Protein AF-G1UWC2-F1 (afdb_monomer)

Foldseek 3Di:
DQQAWEWEFDDAAPVQWTWIATPVLFIKIFPDHADPVGQVPDDPVVVVVRLQRIAGFPRDRNGDGDGGDDCVSYDYDD

Secondary structure (DSSP, 8-state):
--PPEEEEEEEE-TTSEEEEEETTS-EEEEEEEPPTT-STTS-HHHHHHHHTTEEEESSSTTPPEEEE--GGGEEEE-

Nearest PDB structures (foldseek):
  6gmh-assembly1_W  TM=4.322E-01  e=4.320E+00  Homo sapiens

Sequence (78 aa):
MSEKITIRFAGVDDWSRVVFKGDNGRFYKTIDLAPDCGFDNLSAEEKQELLKSLHSCDGRFDGEPCSPCNLECFILAE

Structure (mmCIF, N/CA/C/O backbone):
data_AF-G1UWC2-F1
#
_entry.id   AF-G1UWC2-F1
#
loop_
_atom_site.group_PDB
_atom_site.id
_atom_site.type_symbol
_atom_site.label_atom_id
_atom_site.label_alt_id
_atom_site.label_comp_id
_atom_site.label_asym_id
_atom_site.label_entity_id
_atom_site.label_seq_id
_atom_site.pdbx_PDB_ins_code
_atom_site.Cartn_x
_atom_site.Cartn_y
_atom_site.Cartn_z
_atom_site.occupancy
_ato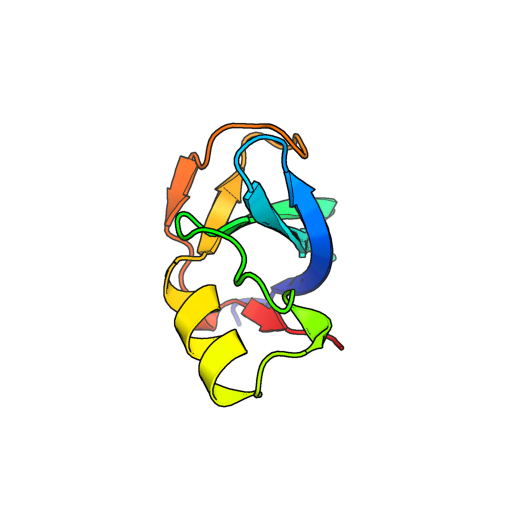m_site.B_iso_or_equiv
_atom_site.auth_seq_id
_atom_site.auth_comp_id
_atom_site.auth_asym_id
_atom_site.auth_atom_id
_atom_site.pdbx_PDB_model_num
ATOM 1 N N . MET A 1 1 ? -22.941 4.518 7.379 1.00 46.50 1 MET A N 1
ATOM 2 C CA . MET A 1 1 ? -21.604 4.130 7.866 1.00 46.50 1 MET A CA 1
ATOM 3 C C . MET A 1 1 ? -20.741 4.015 6.632 1.00 46.50 1 MET A C 1
ATOM 5 O O . MET A 1 1 ? -21.135 3.279 5.741 1.00 46.50 1 MET A O 1
ATOM 9 N N . SER A 1 2 ? -19.681 4.809 6.506 1.00 58.62 2 SER A N 1
ATOM 10 C CA . SER A 1 2 ? -18.769 4.674 5.368 1.00 58.62 2 SER A CA 1
ATOM 11 C C . SER A 1 2 ? -18.064 3.328 5.506 1.00 58.62 2 SER A C 1
ATOM 13 O O . SER A 1 2 ? -17.353 3.115 6.488 1.00 58.62 2 SER A O 1
ATOM 15 N N . GLU A 1 3 ? -18.333 2.396 4.596 1.00 77.62 3 GLU A N 1
ATOM 16 C CA . GLU A 1 3 ? -17.624 1.118 4.556 1.00 77.62 3 GLU A CA 1
ATOM 17 C C . GLU A 1 3 ? -16.139 1.407 4.320 1.00 77.62 3 GLU A C 1
ATOM 19 O O . GLU A 1 3 ? -15.774 2.101 3.369 1.00 77.62 3 GLU A O 1
ATOM 24 N N . LYS A 1 4 ? -15.289 0.954 5.244 1.00 88.38 4 LYS A N 1
ATOM 25 C CA . LYS A 1 4 ? -13.843 1.118 5.117 1.00 88.38 4 LYS A CA 1
ATOM 26 C C . LYS A 1 4 ? -13.316 0.137 4.075 1.00 88.38 4 LYS A C 1
ATOM 28 O O . LYS A 1 4 ? -13.7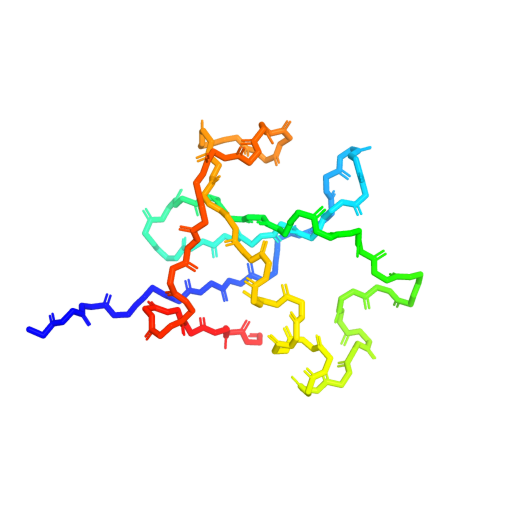08 -1.025 4.072 1.00 88.38 4 LYS A O 1
ATOM 33 N N . ILE A 1 5 ? -12.410 0.606 3.229 1.00 91.25 5 ILE A N 1
ATOM 34 C CA . ILE A 1 5 ? -11.771 -0.181 2.178 1.00 91.25 5 ILE A CA 1
ATOM 35 C C . ILE A 1 5 ? -10.536 -0.843 2.773 1.00 91.25 5 ILE A C 1
ATOM 37 O O . ILE A 1 5 ? -9.623 -0.170 3.255 1.00 91.25 5 ILE A O 1
ATOM 41 N N . THR A 1 6 ? -10.489 -2.165 2.721 1.00 92.88 6 THR A N 1
ATOM 42 C CA . THR A 1 6 ? -9.309 -2.915 3.132 1.00 92.88 6 THR A CA 1
ATOM 43 C C . THR A 1 6 ? -8.341 -2.980 1.963 1.00 92.88 6 THR A C 1
ATOM 45 O O . THR A 1 6 ? -8.687 -3.467 0.888 1.00 92.88 6 THR A O 1
ATOM 48 N N . ILE A 1 7 ? -7.124 -2.491 2.165 1.00 92.88 7 ILE A N 1
ATOM 49 C CA . ILE A 1 7 ? -6.059 -2.489 1.165 1.00 92.88 7 ILE A CA 1
ATOM 50 C C . ILE A 1 7 ? -4.943 -3.439 1.579 1.00 92.88 7 ILE A C 1
ATOM 52 O O . ILE A 1 7 ? -4.585 -3.521 2.750 1.00 92.88 7 ILE A O 1
ATOM 56 N N . ARG A 1 8 ? -4.390 -4.154 0.603 1.00 93.00 8 ARG A N 1
ATOM 57 C CA . ARG A 1 8 ? -3.251 -5.063 0.778 1.00 93.00 8 ARG A CA 1
ATOM 58 C C . ARG A 1 8 ? -2.123 -4.651 -0.136 1.00 93.00 8 ARG A C 1
ATOM 60 O O . ARG A 1 8 ? -2.388 -4.236 -1.265 1.00 93.00 8 ARG A O 1
ATOM 67 N N . PHE A 1 9 ? -0.891 -4.785 0.334 1.00 92.44 9 PHE A N 1
ATOM 68 C CA . PHE A 1 9 ? 0.274 -4.548 -0.506 1.00 92.44 9 PHE A CA 1
ATOM 69 C C . PHE A 1 9 ? 0.233 -5.480 -1.725 1.00 92.44 9 PHE A C 1
ATOM 71 O O . PHE A 1 9 ? 0.015 -6.685 -1.602 1.00 92.44 9 PHE A O 1
ATOM 78 N N . ALA A 1 10 ? 0.357 -4.894 -2.913 1.00 91.19 10 ALA A N 1
ATOM 79 C CA . ALA A 1 10 ? 0.301 -5.606 -4.185 1.00 91.19 10 ALA A CA 1
ATOM 80 C C . ALA A 1 10 ? 1.663 -5.640 -4.890 1.00 91.19 10 ALA A C 1
ATOM 82 O O . ALA A 1 10 ? 1.870 -6.489 -5.754 1.00 91.19 10 ALA A O 1
ATOM 83 N N . GLY A 1 11 ? 2.573 -4.731 -4.537 1.00 91.12 11 GLY A N 1
ATOM 84 C CA . GLY A 1 11 ? 3.899 -4.623 -5.130 1.00 91.12 11 GLY A CA 1
ATOM 85 C C . GLY A 1 11 ? 4.321 -3.171 -5.325 1.00 91.12 11 GLY A C 1
ATOM 86 O O . GLY A 1 11 ? 3.752 -2.254 -4.732 1.00 91.12 11 GLY A O 1
ATOM 87 N N . VAL A 1 12 ? 5.323 -2.970 -6.174 1.00 91.12 12 VAL A N 1
ATOM 88 C CA . VAL A 1 12 ? 5.863 -1.656 -6.529 1.00 91.12 12 VAL A CA 1
ATOM 89 C C . VAL A 1 12 ? 5.708 -1.462 -8.038 1.00 91.12 12 VAL A C 1
ATOM 91 O O . VAL A 1 12 ? 5.989 -2.401 -8.782 1.00 91.12 12 VAL A O 1
ATOM 94 N N . ASP A 1 13 ? 5.230 -0.295 -8.481 1.00 88.56 13 ASP A N 1
ATOM 95 C CA . ASP A 1 13 ? 5.104 0.023 -9.916 1.00 88.56 13 ASP A CA 1
ATOM 96 C C . ASP A 1 13 ? 6.424 0.496 -10.550 1.00 88.56 13 ASP A C 1
ATOM 98 O O . ASP A 1 13 ? 7.407 0.744 -9.849 1.00 88.56 13 ASP A O 1
ATOM 102 N N . ASP A 1 14 ? 6.446 0.632 -11.881 1.00 85.75 14 ASP A N 1
ATOM 103 C CA . ASP A 1 14 ? 7.615 1.058 -12.673 1.00 85.75 14 ASP A CA 1
ATOM 104 C C . ASP A 1 14 ? 8.225 2.416 -12.259 1.00 85.75 14 ASP A C 1
ATOM 106 O O . ASP A 1 14 ? 9.382 2.702 -12.575 1.00 85.75 14 ASP A O 1
ATOM 110 N N . TRP A 1 15 ? 7.491 3.267 -11.535 1.00 86.25 15 TRP A N 1
ATOM 111 C CA . TRP A 1 15 ? 8.012 4.516 -10.964 1.00 86.25 15 TRP A CA 1
ATOM 112 C C . TRP A 1 15 ? 8.489 4.370 -9.523 1.00 86.25 15 TRP A C 1
ATOM 114 O O . T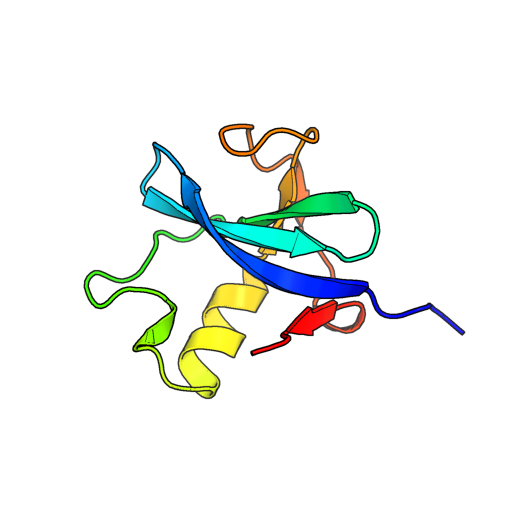RP A 1 15 ? 8.640 5.371 -8.821 1.00 86.25 15 TRP A O 1
ATOM 124 N N . SER A 1 16 ? 8.731 3.138 -9.079 1.00 87.62 16 SER A N 1
ATOM 125 C CA . SER A 1 16 ? 9.173 2.815 -7.728 1.00 87.62 16 SER A CA 1
ATOM 126 C C . SER A 1 16 ? 8.200 3.317 -6.661 1.00 87.62 16 SER A C 1
ATOM 128 O O . SER A 1 16 ? 8.636 3.835 -5.642 1.00 87.62 16 SER A O 1
ATOM 130 N N . ARG A 1 17 ? 6.883 3.201 -6.871 1.00 89.94 17 ARG A N 1
ATOM 131 C CA . ARG A 1 17 ? 5.853 3.579 -5.881 1.00 89.94 17 ARG A CA 1
ATOM 132 C C . ARG A 1 17 ? 5.136 2.358 -5.338 1.00 89.94 17 ARG A C 1
ATOM 134 O O . ARG A 1 17 ? 4.943 1.379 -6.052 1.00 89.94 17 ARG A O 1
ATOM 141 N N . VAL A 1 18 ? 4.709 2.423 -4.082 1.00 91.69 18 VAL A N 1
ATOM 142 C CA . VAL A 1 18 ? 4.016 1.311 -3.427 1.00 91.69 18 VAL A CA 1
ATOM 143 C C . VAL A 1 18 ? 2.580 1.242 -3.930 1.00 91.69 18 VAL A C 1
ATOM 145 O O . VAL A 1 18 ? 1.834 2.220 -3.847 1.00 91.69 18 VAL A O 1
ATOM 148 N N . VAL A 1 19 ? 2.186 0.071 -4.425 1.00 91.81 19 VAL A N 1
ATOM 149 C CA . VAL A 1 19 ? 0.843 -0.217 -4.924 1.00 91.81 19 VAL A CA 1
ATOM 150 C C . VAL A 1 19 ? 0.117 -1.129 -3.947 1.00 91.81 19 VAL A C 1
ATOM 152 O O . VAL A 1 19 ? 0.644 -2.133 -3.466 1.00 91.81 19 VAL A O 1
ATOM 155 N N . PHE A 1 20 ? -1.144 -0.803 -3.707 1.00 92.88 20 PHE A N 1
ATOM 156 C CA . PHE A 1 20 ? -2.072 -1.562 -2.898 1.00 92.88 20 PHE A CA 1
ATOM 157 C C . PHE A 1 20 ? -3.297 -1.969 -3.710 1.00 92.88 20 PHE A C 1
ATOM 159 O O . PHE A 1 20 ? -3.801 -1.213 -4.544 1.00 92.88 20 PHE A O 1
ATOM 166 N N . LYS A 1 21 ? -3.826 -3.155 -3.421 1.00 92.56 21 LYS A N 1
ATOM 167 C CA . LYS A 1 21 ? -5.090 -3.643 -3.967 1.00 92.56 21 LYS A CA 1
ATOM 168 C C . LYS A 1 21 ? -6.167 -3.582 -2.891 1.00 92.56 21 LYS A C 1
ATOM 170 O O . LYS A 1 21 ? -6.006 -4.177 -1.827 1.00 92.56 21 LYS A O 1
ATOM 175 N N . GLY A 1 22 ? -7.247 -2.865 -3.178 1.00 92.06 22 GLY A N 1
ATOM 176 C CA . GLY A 1 22 ? -8.435 -2.820 -2.335 1.00 92.06 22 GLY A CA 1
ATOM 177 C C . GLY A 1 22 ? -9.325 -4.048 -2.526 1.00 92.06 22 GLY A C 1
ATOM 178 O O . GLY A 1 22 ? -9.387 -4.617 -3.620 1.00 92.06 22 GLY A O 1
ATOM 179 N N . ASP A 1 23 ? -10.068 -4.429 -1.487 1.00 92.81 23 ASP A N 1
ATOM 180 C CA . ASP A 1 23 ? -11.094 -5.481 -1.571 1.00 92.81 23 ASP A CA 1
ATOM 181 C C . ASP A 1 23 ? -12.246 -5.110 -2.526 1.00 92.81 23 ASP A C 1
ATOM 183 O O . ASP A 1 23 ? -12.860 -5.980 -3.138 1.00 92.81 23 ASP A O 1
ATOM 187 N N . ASN A 1 24 ? -12.434 -3.811 -2.774 1.00 89.56 24 ASN A N 1
ATOM 188 C CA . ASN A 1 24 ? -13.346 -3.271 -3.782 1.00 89.56 24 ASN A CA 1
ATOM 189 C C . ASN A 1 24 ? -12.869 -3.456 -5.241 1.00 89.56 24 ASN A C 1
ATOM 191 O O . ASN A 1 24 ? -13.480 -2.917 -6.167 1.00 89.56 24 ASN A O 1
ATOM 195 N N . GLY A 1 25 ? -11.751 -4.157 -5.453 1.00 87.56 25 GLY A N 1
ATOM 196 C CA . GLY A 1 25 ? -11.182 -4.452 -6.767 1.00 87.56 25 GLY A CA 1
ATOM 197 C C . GLY A 1 25 ? -10.380 -3.313 -7.401 1.00 87.56 25 GLY A C 1
ATOM 198 O O . GLY A 1 25 ? -9.905 -3.476 -8.524 1.00 87.56 25 GLY A O 1
ATOM 199 N N . ARG A 1 26 ? -10.208 -2.175 -6.716 1.00 89.12 26 ARG A N 1
ATOM 200 C CA . ARG A 1 26 ? -9.430 -1.029 -7.213 1.00 89.12 26 ARG A CA 1
ATOM 201 C C . ARG A 1 26 ? -7.978 -1.080 -6.748 1.00 89.12 26 ARG A C 1
ATOM 203 O O . ARG A 1 26 ? -7.656 -1.692 -5.730 1.00 89.12 26 ARG A O 1
ATOM 210 N N . PHE A 1 27 ? -7.118 -0.385 -7.486 1.00 90.69 27 PHE A N 1
ATOM 211 C CA . PHE A 1 27 ? -5.730 -0.152 -7.103 1.00 90.69 27 PHE A CA 1
ATOM 212 C C . PHE A 1 27 ? -5.554 1.247 -6.519 1.00 90.69 27 PHE A C 1
ATOM 214 O O . PHE A 1 27 ? -6.156 2.221 -6.981 1.00 90.69 27 PHE A O 1
ATOM 221 N N . TYR A 1 28 ? -4.697 1.316 -5.513 1.00 91.12 28 TYR A N 1
ATOM 222 C CA . TYR A 1 28 ? -4.298 2.522 -4.809 1.00 91.12 28 TYR A CA 1
ATOM 223 C C . TYR A 1 28 ? -2.783 2.567 -4.787 1.00 91.12 28 TYR A C 1
ATOM 225 O O . TYR A 1 28 ? -2.145 1.521 -4.729 1.00 91.12 28 TYR A O 1
ATOM 233 N N . LYS A 1 29 ? -2.192 3.750 -4.839 1.00 91.56 29 LYS A N 1
ATOM 234 C CA . LYS A 1 29 ? -0.737 3.875 -4.840 1.00 91.56 29 LYS A CA 1
ATOM 235 C C . LYS A 1 29 ? -0.275 5.094 -4.083 1.00 91.56 29 LYS A C 1
ATOM 237 O O . LYS A 1 29 ? -1.020 6.062 -3.956 1.00 91.56 29 LYS A O 1
ATOM 242 N N . THR A 1 30 ? 0.943 5.046 -3.581 1.00 91.00 30 THR A N 1
ATOM 243 C CA . THR A 1 30 ? 1.565 6.206 -2.949 1.00 91.00 30 THR A CA 1
ATOM 244 C C . THR A 1 30 ? 2.122 7.136 -4.017 1.00 91.00 30 THR A C 1
ATOM 246 O O . THR A 1 30 ? 2.562 6.685 -5.072 1.00 91.00 30 THR A O 1
ATOM 249 N N . ILE A 1 31 ? 2.088 8.444 -3.770 1.00 88.50 31 ILE A N 1
ATOM 250 C CA . ILE A 1 31 ? 2.865 9.394 -4.583 1.00 88.50 31 ILE A CA 1
ATOM 251 C C . ILE A 1 31 ? 4.347 9.363 -4.206 1.00 88.50 31 ILE A C 1
ATOM 253 O O . ILE A 1 31 ? 5.201 9.542 -5.074 1.00 88.50 31 ILE A O 1
ATOM 257 N N . ASP A 1 32 ? 4.635 9.089 -2.933 1.00 88.81 32 ASP A N 1
ATOM 258 C CA . ASP A 1 32 ? 5.984 8.865 -2.437 1.00 88.81 32 ASP A CA 1
ATOM 259 C C . ASP A 1 32 ? 6.552 7.547 -2.953 1.00 88.81 32 ASP A C 1
ATOM 261 O O . ASP A 1 32 ? 5.831 6.561 -3.171 1.00 88.81 32 ASP A O 1
ATOM 265 N N . LEU A 1 33 ? 7.869 7.562 -3.140 1.00 87.56 33 LEU A N 1
ATOM 266 C CA . LEU A 1 33 ? 8.631 6.406 -3.579 1.00 87.56 33 LEU A CA 1
ATOM 267 C C . LEU A 1 33 ? 8.637 5.330 -2.492 1.00 87.56 33 LEU A C 1
ATOM 269 O O . LEU A 1 33 ? 8.626 5.612 -1.293 1.00 87.56 33 LEU A O 1
ATOM 273 N N . ALA A 1 34 ? 8.674 4.081 -2.938 1.00 85.44 34 ALA A N 1
ATOM 274 C CA . ALA A 1 34 ? 8.912 2.939 -2.091 1.00 85.44 34 ALA A CA 1
ATOM 275 C C . ALA A 1 34 ? 10.273 3.113 -1.395 1.00 85.44 34 ALA A C 1
ATOM 277 O O . ALA A 1 34 ? 11.249 3.497 -2.044 1.00 85.44 34 ALA A O 1
ATOM 278 N N . PRO A 1 35 ? 10.354 2.830 -0.088 1.00 83.62 35 PRO A N 1
ATOM 279 C CA . PRO A 1 35 ? 11.623 2.882 0.618 1.00 83.62 35 PRO A CA 1
ATOM 280 C C . PRO A 1 35 ? 12.582 1.832 0.059 1.00 83.62 35 PRO A C 1
ATOM 282 O O . PRO A 1 35 ? 12.146 0.742 -0.312 1.00 83.62 35 PRO A O 1
ATOM 285 N N . ASP A 1 36 ? 13.886 2.115 0.086 1.00 81.12 36 ASP A N 1
ATOM 286 C CA . ASP A 1 36 ? 14.938 1.178 -0.345 1.00 81.12 36 ASP A CA 1
ATOM 287 C C . ASP A 1 36 ? 14.855 -0.186 0.361 1.00 81.12 36 ASP A C 1
ATOM 289 O O . ASP A 1 36 ? 15.133 -1.224 -0.236 1.00 81.12 36 ASP A O 1
ATOM 293 N N . CYS A 1 37 ? 14.420 -0.207 1.625 1.00 82.19 37 CYS A N 1
ATOM 294 C CA . CYS A 1 37 ? 14.228 -1.446 2.382 1.00 82.19 37 CYS A CA 1
ATOM 295 C C . CYS A 1 37 ? 12.967 -2.236 1.975 1.00 82.19 37 CYS A C 1
ATOM 297 O O . CYS A 1 37 ? 12.804 -3.372 2.416 1.00 82.19 37 CYS A O 1
ATOM 299 N N . GLY A 1 38 ? 12.084 -1.674 1.146 1.00 83.56 38 GLY A N 1
ATOM 300 C CA . GLY A 1 38 ? 10.797 -2.255 0.761 1.00 83.56 38 GLY A CA 1
ATOM 301 C C . GLY A 1 38 ? 9.681 -2.016 1.784 1.00 83.56 38 GLY A C 1
ATOM 302 O O . GLY A 1 38 ? 9.932 -1.817 2.972 1.00 83.56 38 GLY A O 1
ATOM 303 N N . PHE A 1 39 ? 8.426 -2.045 1.319 1.00 85.69 39 PHE A N 1
ATOM 304 C CA . PHE A 1 39 ? 7.251 -1.756 2.152 1.00 85.69 39 PHE A CA 1
ATOM 305 C C . PHE A 1 39 ? 7.088 -2.737 3.323 1.00 85.69 39 PHE A C 1
ATOM 307 O O . PHE A 1 39 ? 6.776 -2.316 4.433 1.00 85.69 39 PHE A O 1
ATOM 314 N N . ASP A 1 40 ? 7.326 -4.032 3.106 1.00 84.19 40 ASP A N 1
ATOM 315 C CA . ASP A 1 40 ? 7.159 -5.062 4.140 1.00 84.19 40 ASP A CA 1
ATOM 316 C C . ASP A 1 40 ? 8.080 -4.869 5.350 1.00 84.19 40 ASP A C 1
ATOM 318 O O . ASP A 1 40 ? 7.652 -5.121 6.478 1.00 84.19 40 ASP A O 1
ATOM 322 N N . ASN A 1 41 ? 9.295 -4.354 5.128 1.00 86.31 41 ASN A N 1
ATOM 323 C CA . ASN A 1 41 ? 10.304 -4.132 6.169 1.00 86.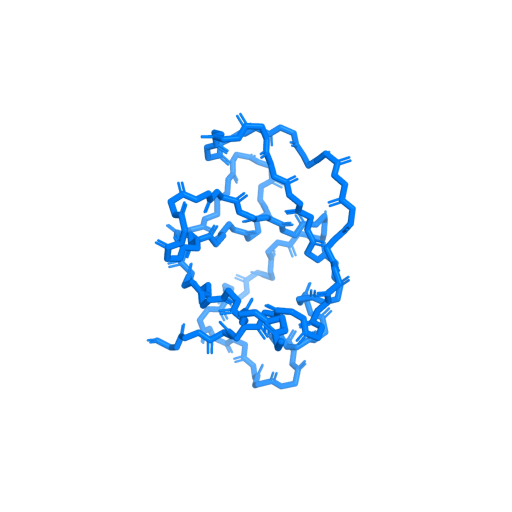31 41 ASN A CA 1
ATOM 324 C C . ASN A 1 41 ? 10.101 -2.833 6.965 1.00 86.31 41 ASN A C 1
ATOM 326 O O . ASN A 1 41 ? 10.852 -2.578 7.905 1.00 86.31 41 ASN A O 1
ATOM 330 N N . LEU A 1 42 ? 9.118 -2.009 6.598 1.00 86.62 42 LEU A N 1
ATOM 331 C CA . LEU A 1 42 ? 8.804 -0.782 7.321 1.00 86.62 42 LEU A CA 1
ATOM 332 C C . LEU A 1 42 ? 8.129 -1.059 8.665 1.00 86.62 42 LEU A C 1
ATOM 334 O O . LEU A 1 42 ? 7.294 -1.963 8.799 1.00 86.62 42 LEU A O 1
ATOM 338 N N . SER A 1 43 ? 8.407 -0.190 9.633 1.00 88.94 43 SER A N 1
ATOM 339 C CA . SER A 1 43 ? 7.680 -0.141 10.901 1.00 88.94 43 SER A CA 1
ATOM 340 C C . SER A 1 43 ? 6.218 0.260 10.675 1.00 88.94 43 SER A C 1
ATOM 342 O O . SER A 1 43 ? 5.885 0.918 9.688 1.00 88.94 43 SER A O 1
ATOM 344 N N . ALA A 1 44 ? 5.325 -0.079 11.609 1.00 86.62 44 ALA A N 1
ATOM 345 C CA . ALA A 1 44 ? 3.912 0.300 11.508 1.00 86.62 44 ALA A CA 1
ATOM 346 C C . ALA A 1 44 ? 3.723 1.821 11.343 1.00 86.62 44 ALA A C 1
ATOM 348 O O . ALA A 1 44 ? 2.894 2.253 10.548 1.00 86.62 44 ALA A O 1
ATOM 349 N N . GLU A 1 45 ? 4.529 2.625 12.038 1.00 88.38 45 GLU A N 1
ATOM 350 C CA . GLU A 1 45 ? 4.523 4.089 11.933 1.00 88.38 45 GLU A CA 1
ATOM 351 C C . GLU A 1 45 ? 4.937 4.568 10.534 1.00 88.38 45 GLU A C 1
ATOM 353 O O . GLU A 1 45 ? 4.248 5.386 9.934 1.00 88.38 45 GLU A O 1
ATOM 358 N N . GLU A 1 46 ? 6.000 4.000 9.962 1.00 88.81 46 GLU A N 1
ATOM 359 C CA . GLU A 1 46 ? 6.469 4.344 8.614 1.00 88.81 46 GLU A CA 1
ATOM 360 C C . GLU A 1 46 ? 5.454 3.940 7.537 1.00 88.81 46 GLU A C 1
ATOM 362 O O . GLU A 1 46 ? 5.207 4.697 6.597 1.00 88.81 46 GLU A O 1
ATOM 367 N N . LYS A 1 47 ? 4.802 2.778 7.698 1.00 89.12 47 LYS A N 1
ATOM 368 C CA . LYS A 1 47 ? 3.694 2.356 6.828 1.00 89.12 47 LYS A CA 1
ATOM 369 C C . LYS A 1 47 ? 2.543 3.363 6.891 1.00 89.12 47 LYS A C 1
ATOM 371 O O . LYS A 1 47 ? 1.991 3.709 5.850 1.00 89.12 47 LYS A O 1
ATOM 376 N N . GLN A 1 48 ? 2.190 3.856 8.081 1.00 88.44 48 GLN A N 1
ATOM 377 C CA . GLN A 1 48 ? 1.141 4.871 8.248 1.00 88.44 48 GLN A CA 1
ATOM 378 C C . GLN A 1 48 ? 1.525 6.217 7.624 1.00 88.44 48 GLN A C 1
ATOM 380 O O . GLN A 1 48 ? 0.688 6.820 6.954 1.00 88.44 48 GLN A O 1
ATOM 385 N N . GLU A 1 49 ? 2.772 6.670 7.784 1.00 89.25 49 GLU A N 1
ATOM 386 C CA . GLU A 1 49 ? 3.251 7.895 7.131 1.00 89.25 49 GLU A CA 1
ATOM 387 C C . GLU A 1 49 ? 3.171 7.778 5.607 1.00 89.25 49 GLU A C 1
ATOM 389 O O . GLU A 1 49 ? 2.629 8.668 4.955 1.00 89.25 49 GLU A O 1
ATOM 394 N N . LEU A 1 50 ? 3.614 6.652 5.039 1.00 88.75 50 LEU A N 1
ATOM 395 C CA . LEU A 1 50 ? 3.538 6.410 3.599 1.00 88.75 50 LEU A CA 1
ATOM 396 C C . LEU A 1 50 ? 2.082 6.424 3.099 1.00 88.75 50 LEU A C 1
ATOM 398 O O . LEU A 1 50 ? 1.768 7.012 2.064 1.00 88.75 50 LEU A O 1
ATOM 402 N N . LEU A 1 51 ? 1.165 5.821 3.860 1.00 89.25 51 LEU A N 1
ATOM 403 C CA . LEU A 1 51 ? -0.260 5.783 3.532 1.00 89.25 51 LEU A CA 1
ATOM 404 C C . LEU A 1 51 ? -0.937 7.165 3.547 1.00 89.25 51 LEU A C 1
ATOM 406 O O . LEU A 1 51 ? -1.992 7.316 2.930 1.00 89.25 51 LEU A O 1
ATOM 410 N N . LYS A 1 52 ? -0.351 8.199 4.169 1.00 89.75 52 LYS A N 1
ATOM 411 C CA . LYS A 1 52 ? -0.860 9.582 4.042 1.00 89.75 52 LYS A CA 1
ATOM 412 C C . LYS A 1 52 ? -0.783 10.099 2.607 1.00 89.75 52 LYS A C 1
ATOM 414 O O . LYS A 1 52 ? -1.588 10.937 2.210 1.00 89.75 52 LYS A O 1
ATOM 419 N N . SER A 1 53 ? 0.148 9.561 1.830 1.00 90.31 53 SER A N 1
ATOM 420 C CA . SER A 1 53 ? 0.360 9.880 0.422 1.00 90.31 53 SER A CA 1
ATOM 421 C C . SER A 1 53 ? -0.405 8.953 -0.526 1.00 90.31 53 SER A C 1
ATOM 423 O O . SER A 1 53 ? -0.135 8.926 -1.731 1.00 90.31 53 SER A O 1
ATOM 425 N N . LEU A 1 54 ? -1.373 8.185 -0.019 1.00 92.00 54 LEU A N 1
ATOM 426 C CA . LEU A 1 54 ? -2.175 7.261 -0.815 1.00 92.00 54 LEU A CA 1
ATOM 427 C C . LEU A 1 54 ? -3.109 8.010 -1.776 1.00 92.00 54 LEU A C 1
ATOM 429 O O . LEU A 1 54 ? -3.844 8.917 -1.393 1.00 92.00 54 LEU A O 1
ATOM 433 N N . HIS A 1 55 ? -3.109 7.589 -3.033 1.00 92.69 55 HIS A N 1
ATOM 434 C CA . HIS A 1 55 ? -3.935 8.116 -4.108 1.00 92.69 55 HIS A CA 1
ATOM 435 C C . HIS A 1 55 ? -4.667 6.980 -4.825 1.00 92.69 55 HIS A C 1
ATOM 437 O O . HIS A 1 55 ? -4.199 5.839 -4.887 1.00 92.69 55 HIS A O 1
ATOM 443 N N . SER A 1 56 ? -5.833 7.294 -5.385 1.00 88.88 56 SER A N 1
ATOM 444 C CA . SER A 1 56 ? -6.530 6.398 -6.305 1.00 88.88 56 SER A CA 1
ATOM 445 C C . SER A 1 56 ? -5.760 6.296 -7.619 1.00 88.88 56 SER A C 1
ATOM 447 O O . SER A 1 56 ? -5.061 7.228 -8.005 1.00 88.88 56 SER A O 1
ATOM 449 N N . CYS A 1 57 ? -5.897 5.174 -8.319 1.00 83.19 57 CYS A N 1
ATOM 450 C CA . CYS A 1 57 ? -5.352 4.991 -9.661 1.00 83.19 57 CYS A CA 1
ATOM 451 C C . CYS A 1 57 ? -6.484 4.746 -10.668 1.00 83.19 57 CYS A C 1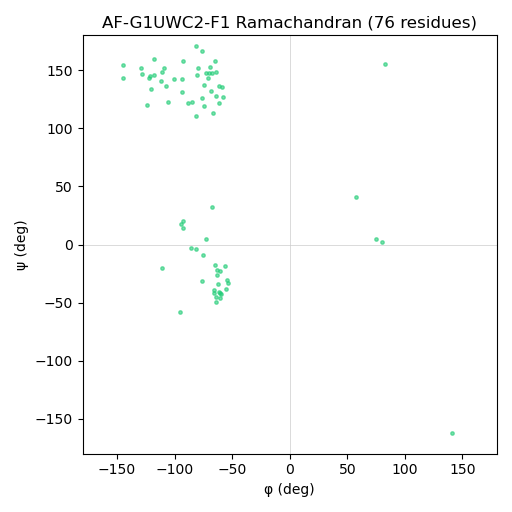
ATOM 453 O O . CYS A 1 57 ? -7.561 4.281 -10.283 1.00 83.19 57 CYS A O 1
ATOM 455 N N . ASP A 1 58 ? -6.219 4.964 -11.959 1.00 76.31 58 ASP A N 1
ATOM 456 C CA . ASP A 1 58 ? -7.120 4.686 -13.097 1.00 76.31 58 ASP A CA 1
ATOM 457 C C . ASP A 1 58 ? -7.383 3.173 -13.337 1.00 76.31 58 ASP A C 1
ATOM 459 O O . ASP A 1 58 ? -7.507 2.685 -14.455 1.00 76.31 58 ASP A O 1
ATOM 463 N N . GLY A 1 59 ? -7.398 2.363 -12.275 1.00 74.06 59 GLY A N 1
ATOM 464 C CA . GLY A 1 59 ? -7.667 0.924 -12.334 1.00 74.06 59 GLY A CA 1
ATOM 465 C C . GLY A 1 59 ? -6.523 0.058 -12.873 1.00 74.06 59 GLY A C 1
ATOM 466 O O . GLY A 1 59 ? -6.703 -1.151 -13.005 1.00 74.06 59 GLY A O 1
ATOM 467 N N . ARG A 1 60 ? -5.350 0.634 -13.156 1.00 79.69 60 ARG A N 1
ATOM 468 C CA . ARG A 1 60 ? -4.150 -0.092 -13.607 1.00 79.69 60 ARG A CA 1
ATOM 469 C C . ARG A 1 60 ? -3.079 -0.126 -12.523 1.00 79.69 60 ARG A C 1
ATOM 471 O O . ARG A 1 60 ? -2.995 0.791 -11.718 1.00 79.69 60 ARG A O 1
ATOM 478 N N . PHE A 1 61 ? -2.248 -1.164 -12.533 1.00 79.25 61 PHE A N 1
ATOM 479 C CA . PHE A 1 61 ? -1.119 -1.285 -11.608 1.00 79.25 61 PHE A CA 1
ATOM 480 C C . PHE A 1 61 ? -0.094 -0.161 -11.851 1.00 79.25 61 PHE A C 1
ATOM 482 O O . PHE A 1 61 ? 0.186 0.624 -10.950 1.00 79.25 61 PHE A O 1
ATOM 489 N N . ASP A 1 62 ? 0.309 0.038 -13.107 1.00 78.31 62 ASP A N 1
ATOM 490 C CA . ASP A 1 62 ? 1.275 1.064 -13.544 1.00 78.31 62 ASP A CA 1
ATOM 491 C C . ASP A 1 62 ? 0.615 2.383 -13.987 1.00 78.31 62 ASP A C 1
ATOM 493 O O . ASP A 1 62 ? 1.180 3.163 -14.747 1.00 78.31 62 ASP A O 1
ATOM 497 N N . GLY A 1 63 ? -0.631 2.630 -13.569 1.00 74.75 63 GLY A N 1
ATOM 498 C CA . GLY A 1 63 ? -1.351 3.855 -13.933 1.00 74.75 63 GLY A CA 1
ATOM 499 C C . GLY A 1 63 ? -0.884 5.089 -13.154 1.00 74.75 63 GLY A C 1
ATOM 500 O O . GLY A 1 63 ? -0.207 4.989 -12.130 1.00 74.75 63 GLY A O 1
ATOM 501 N N . GLU A 1 64 ? -1.281 6.275 -13.605 1.00 81.88 64 GLU A N 1
ATOM 502 C CA . GLU A 1 64 ? -1.018 7.514 -12.869 1.00 81.88 64 GLU A CA 1
ATOM 503 C C . GLU A 1 64 ? -1.872 7.613 -11.593 1.00 81.88 64 GLU A C 1
ATOM 505 O O . GLU A 1 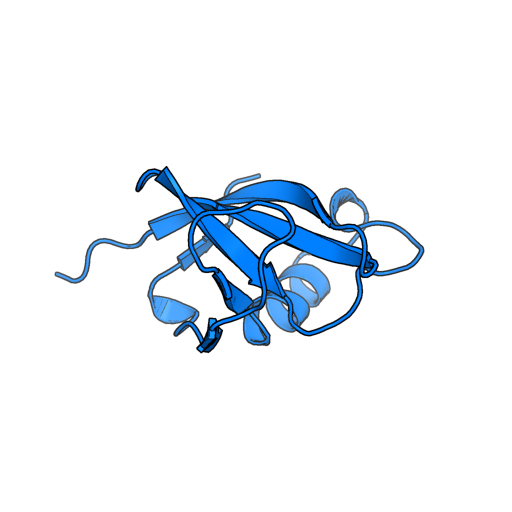64 ? -3.035 7.192 -11.588 1.00 81.88 64 GLU A O 1
ATOM 510 N N . PRO A 1 65 ? -1.321 8.167 -10.495 1.00 81.50 65 PRO A N 1
ATOM 511 C CA . PRO A 1 65 ? -2.128 8.541 -9.343 1.00 81.50 65 PRO A CA 1
ATOM 512 C C . PRO A 1 65 ? -3.103 9.653 -9.752 1.00 81.50 65 PRO A C 1
ATOM 514 O O . PRO A 1 65 ? -2.700 10.674 -10.304 1.00 81.50 65 PRO A O 1
ATOM 517 N N . CYS A 1 66 ? -4.392 9.461 -9.481 1.00 84.19 66 CYS A N 1
ATOM 518 C CA . CYS A 1 66 ? -5.453 10.379 -9.885 1.00 84.19 66 CYS A CA 1
ATOM 519 C C . CYS A 1 66 ? -5.815 11.377 -8.784 1.00 84.19 66 CYS A C 1
ATOM 521 O O . CYS A 1 66 ? -5.793 12.585 -9.002 1.00 84.19 66 CYS A O 1
ATOM 523 N N . SER A 1 67 ? -6.229 10.902 -7.606 1.00 86.62 67 SER A N 1
ATOM 524 C CA . SER A 1 67 ? -6.716 11.787 -6.538 1.00 86.62 67 SER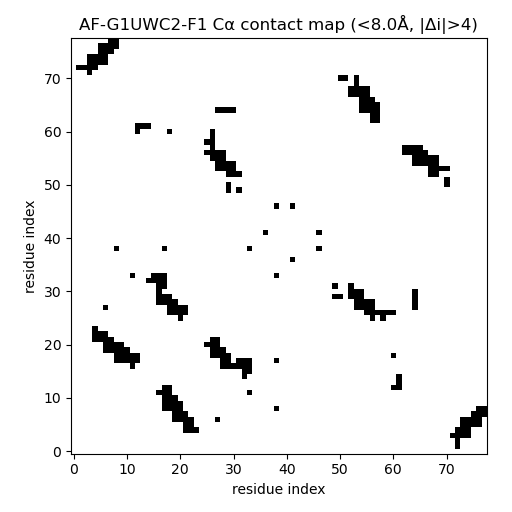 A CA 1
ATOM 525 C C . SER A 1 67 ? -6.332 11.287 -5.149 1.00 86.62 67 SER A C 1
ATOM 527 O O . SER A 1 67 ? -6.355 10.073 -4.925 1.00 86.62 67 SER A O 1
ATOM 529 N N . PRO A 1 68 ? -6.002 12.198 -4.214 1.00 89.62 68 PRO A N 1
ATOM 530 C CA . PRO A 1 68 ? -5.636 11.832 -2.853 1.00 89.62 68 PRO A CA 1
ATOM 531 C C . PRO A 1 68 ? -6.794 11.115 -2.164 1.00 89.62 68 PRO A C 1
ATOM 533 O O . PRO A 1 68 ? -7.960 11.503 -2.278 1.00 89.62 68 PRO A O 1
ATOM 536 N N . CYS A 1 69 ? -6.460 10.044 -1.458 1.00 88.56 69 CYS A N 1
ATOM 537 C CA . CYS A 1 69 ? -7.403 9.246 -0.697 1.00 88.56 69 CYS A CA 1
ATOM 538 C C . CYS A 1 69 ? -7.452 9.725 0.753 1.00 88.56 69 CYS A C 1
ATOM 540 O O . CYS A 1 69 ? -6.432 10.064 1.346 1.00 88.56 69 CYS A O 1
ATOM 542 N N . ASN A 1 70 ? -8.646 9.722 1.348 1.00 88.12 70 ASN A N 1
ATOM 543 C CA . ASN A 1 70 ? -8.772 10.005 2.771 1.00 88.12 70 ASN A CA 1
ATOM 544 C C . ASN A 1 70 ? -8.454 8.735 3.572 1.00 88.12 70 ASN A C 1
ATOM 546 O O . ASN A 1 70 ? -9.237 7.785 3.534 1.00 88.12 70 ASN A O 1
ATOM 550 N N . LEU A 1 71 ? -7.318 8.729 4.276 1.00 84.88 71 LEU A N 1
ATOM 551 C CA . LEU A 1 71 ? -6.788 7.579 5.016 1.00 84.88 71 LEU A CA 1
ATOM 552 C C . LEU A 1 71 ? -7.790 6.983 6.018 1.00 84.88 71 LEU A C 1
ATOM 554 O O . LEU A 1 71 ? -7.802 5.774 6.222 1.00 84.88 71 LEU A O 1
ATOM 558 N N . GLU A 1 72 ? -8.684 7.797 6.588 1.00 87.00 72 GLU A N 1
ATOM 559 C CA . GLU A 1 72 ? -9.712 7.341 7.538 1.00 87.00 72 GLU A CA 1
ATOM 560 C C . GLU A 1 72 ? -10.673 6.295 6.940 1.00 87.00 72 GLU A C 1
ATOM 562 O O . GLU A 1 72 ? -11.284 5.501 7.667 1.00 87.00 72 GLU A O 1
ATOM 567 N N . CYS A 1 73 ? -10.785 6.275 5.609 1.00 87.50 73 CYS A N 1
ATOM 568 C CA . CYS A 1 73 ? -11.586 5.320 4.855 1.00 87.50 73 CYS A CA 1
ATOM 569 C C . CYS A 1 73 ? -10.851 4.006 4.555 1.00 87.50 73 CYS A C 1
ATOM 571 O O . CYS A 1 73 ? -11.467 3.124 3.963 1.00 87.50 73 CYS A O 1
ATOM 573 N N . PHE A 1 74 ? -9.577 3.857 4.925 1.00 90.06 74 PHE A N 1
ATOM 574 C CA . PHE A 1 74 ? -8.755 2.703 4.563 1.00 90.06 74 PHE A CA 1
ATOM 575 C C . PHE A 1 74 ? -8.295 1.911 5.786 1.00 90.06 74 PHE A C 1
ATOM 577 O O . PHE A 1 74 ? -8.040 2.455 6.859 1.00 90.06 74 PHE A O 1
A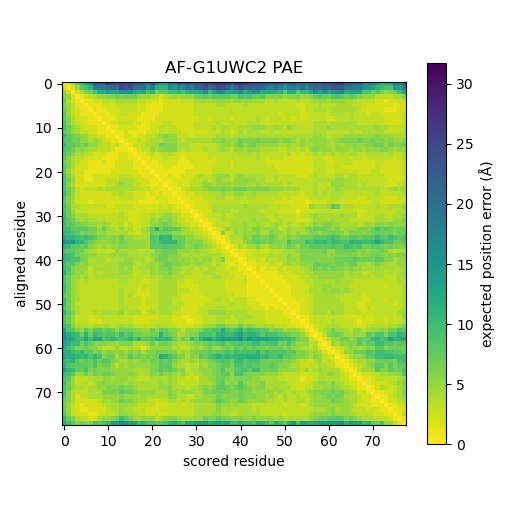TOM 584 N N . ILE A 1 75 ? -8.187 0.598 5.609 1.00 91.38 75 ILE A N 1
ATOM 585 C CA . ILE A 1 75 ? -7.590 -0.325 6.574 1.00 91.38 75 ILE A CA 1
ATOM 586 C C . ILE A 1 75 ? -6.473 -1.061 5.845 1.00 91.38 75 ILE A C 1
ATOM 588 O O . ILE A 1 75 ? -6.733 -1.743 4.856 1.00 91.38 75 ILE A O 1
ATOM 592 N N . LEU A 1 76 ? -5.238 -0.932 6.324 1.00 89.94 76 LEU A N 1
ATOM 593 C CA . LEU A 1 76 ? -4.140 -1.759 5.836 1.00 89.94 76 LEU A CA 1
ATOM 594 C C . LEU A 1 76 ? -4.300 -3.172 6.404 1.00 89.94 76 LEU A C 1
ATOM 596 O O . LEU A 1 76 ? -4.308 -3.347 7.621 1.00 89.94 76 LEU A O 1
ATOM 600 N N . ALA A 1 77 ? -4.444 -4.158 5.526 1.00 87.75 77 ALA A N 1
ATOM 601 C CA . ALA A 1 77 ? -4.341 -5.565 5.880 1.00 87.75 77 ALA A CA 1
ATOM 602 C C . ALA A 1 77 ? -2.903 -6.044 5.649 1.00 87.75 77 ALA A C 1
ATOM 604 O O . ALA A 1 77 ? -2.338 -5.784 4.583 1.00 87.75 77 ALA A O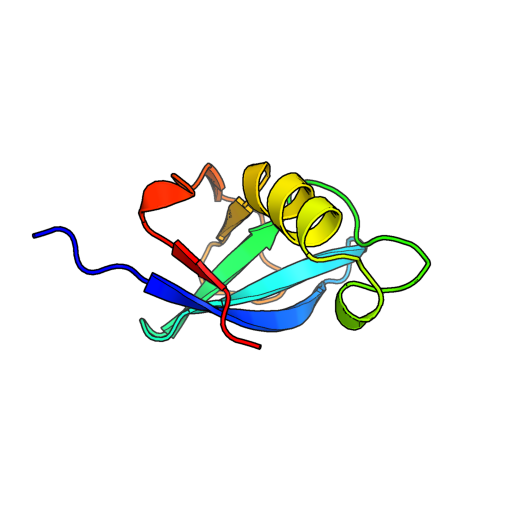 1
ATOM 605 N N . GLU A 1 78 ? -2.351 -6.719 6.659 1.00 72.38 78 GLU A N 1
ATOM 606 C CA . GLU A 1 78 ? -1.075 -7.448 6.594 1.00 72.38 78 GLU A CA 1
ATOM 607 C C . GLU A 1 78 ? -1.181 -8.709 5.725 1.00 72.38 78 GLU A C 1
ATOM 609 O O . GLU A 1 78 ? -2.265 -9.350 5.712 1.00 72.38 78 GLU A O 1
#

Radius of gyration: 11.38 Å; Cα contacts (8 Å, |Δi|>4): 146; chains: 1; bounding box: 36×19×26 Å

Solvent-accessible surface area (backbone atoms only — not comparable to full-atom values): 4516 Å² total; per-residue (Å²): 129,86,80,62,41,44,30,31,83,68,50,66,32,93,82,44,19,41,29,27,40,31,78,88,76,41,32,33,29,29,77,54,64,50,55,94,78,40,74,87,73,46,52,74,66,56,49,53,59,50,45,66,42,24,16,37,32,81,70,38,84,78,44,61,75,71,46,81,46,67,56,90,44,52,40,84,49,132

pLDDT: mean 86.43, std 7.29, range [46.5, 93.0]

Mean predicted aligned error: 4.68 Å